Protein AF-A0A0F9A9P1-F1 (afdb_monomer)

InterPro domains:
  IPR036614 Holliday junction resolvase RusA-like superfamily [G3DSA:3.30.1330.70] (1-95)
  IPR036614 Holliday junction resolvase RusA-like superfamily [SSF103084] (3-93)

Organism: NCBI:txid412755

Radius of gyration: 14.01 Å; Cα contacts (8 Å, |Δi|>4): 80; chains: 1; bounding box: 39×25×35 Å

Structure (mmCIF, N/CA/C/O backbone):
data_AF-A0A0F9A9P1-F1
#
_entry.id   AF-A0A0F9A9P1-F1
#
loop_
_atom_site.group_PDB
_atom_site.id
_atom_site.type_symbol
_atom_site.label_atom_id
_atom_site.label_alt_id
_atom_site.label_comp_id
_atom_site.label_asym_id
_atom_site.label_entity_id
_atom_site.label_seq_id
_atom_site.pdbx_PDB_ins_code
_atom_site.Cartn_x
_atom_site.Cartn_y
_atom_site.Cartn_z
_atom_site.occupancy
_atom_site.B_iso_or_eq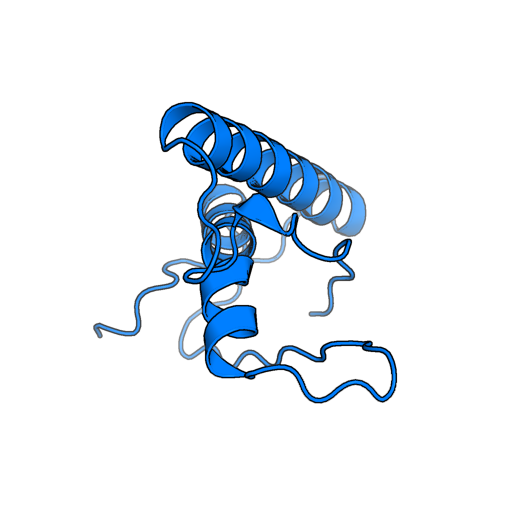uiv
_atom_site.auth_seq_id
_atom_site.auth_comp_id
_atom_site.auth_asym_id
_atom_site.auth_atom_id
_atom_site.pdbx_PDB_model_num
ATOM 1 N N . MET A 1 1 ? -4.323 -9.967 12.162 1.00 84.62 1 MET A N 1
ATOM 2 C CA . MET A 1 1 ? -4.809 -9.826 10.773 1.00 84.62 1 MET A CA 1
ATOM 3 C C . MET A 1 1 ? -3.636 -10.066 9.837 1.00 84.62 1 MET A C 1
ATOM 5 O O . MET A 1 1 ? -2.534 -9.659 10.189 1.00 84.62 1 MET A O 1
ATOM 9 N N . ARG A 1 2 ? -3.838 -10.755 8.710 1.00 88.94 2 ARG A N 1
ATOM 10 C CA . ARG A 1 2 ? -2.789 -11.027 7.717 1.00 88.94 2 ARG A CA 1
ATOM 11 C C . ARG A 1 2 ? -3.375 -10.822 6.325 1.00 88.94 2 ARG A C 1
ATOM 13 O O . ARG A 1 2 ? -4.467 -11.303 6.070 1.00 88.94 2 ARG A O 1
ATOM 20 N N . TYR A 1 3 ? -2.628 -10.141 5.465 1.00 91.06 3 TYR A N 1
ATOM 21 C CA . TYR A 1 3 ? -2.936 -9.979 4.047 1.00 91.06 3 TYR A CA 1
ATOM 22 C C . TYR A 1 3 ? -1.746 -10.446 3.220 1.00 91.06 3 TYR A C 1
ATOM 24 O O . TYR A 1 3 ? -0.597 -10.319 3.655 1.00 91.06 3 TYR A O 1
ATOM 32 N N . GLU A 1 4 ? -2.020 -10.936 2.017 1.00 93.06 4 GLU A N 1
ATOM 33 C CA . GLU A 1 4 ? -0.997 -11.252 1.029 1.00 93.06 4 GLU A CA 1
ATOM 34 C C . GLU A 1 4 ? -1.183 -10.345 -0.182 1.00 93.06 4 GLU A C 1
ATOM 36 O O . GLU A 1 4 ? -2.228 -10.343 -0.827 1.00 93.06 4 GLU A O 1
ATOM 41 N N . PHE A 1 5 ? -0.162 -9.541 -0.472 1.00 93.44 5 PHE A N 1
ATOM 42 C CA . PHE A 1 5 ? -0.181 -8.593 -1.578 1.00 93.44 5 PHE A CA 1
ATOM 43 C C . PHE A 1 5 ? 0.828 -8.999 -2.653 1.00 93.44 5 PHE A C 1
ATOM 45 O O . PHE A 1 5 ? 1.889 -9.549 -2.333 1.00 93.44 5 PHE A O 1
ATOM 52 N N . PRO A 1 6 ? 0.540 -8.711 -3.935 1.00 92.75 6 PRO A N 1
ATOM 53 C CA . PRO A 1 6 ? 1.508 -8.914 -4.998 1.00 92.75 6 PRO A CA 1
ATOM 54 C C . PRO A 1 6 ? 2.728 -8.018 -4.788 1.00 92.75 6 PRO A C 1
ATOM 56 O O . PRO A 1 6 ? 2.650 -6.948 -4.188 1.00 92.75 6 PRO A O 1
ATOM 59 N N . TRP A 1 7 ? 3.866 -8.432 -5.343 1.00 90.69 7 TRP A N 1
ATOM 60 C CA . TRP A 1 7 ? 5.080 -7.627 -5.281 1.00 90.69 7 TRP A CA 1
ATOM 61 C C . TRP A 1 7 ? 4.851 -6.234 -5.908 1.00 90.69 7 TRP A C 1
ATOM 63 O O . TRP A 1 7 ? 4.348 -6.157 -7.037 1.00 90.69 7 TRP A O 1
ATOM 73 N N . PRO A 1 8 ? 5.253 -5.132 -5.245 1.00 91.81 8 PRO A N 1
ATOM 74 C CA . PRO A 1 8 ? 4.996 -3.789 -5.748 1.00 91.81 8 PRO A CA 1
ATOM 75 C C . PRO A 1 8 ? 5.709 -3.525 -7.088 1.00 91.81 8 PRO A C 1
ATOM 77 O O . PRO A 1 8 ? 6.857 -3.949 -7.288 1.00 91.81 8 PRO A O 1
ATOM 80 N N . PRO A 1 9 ? 5.079 -2.788 -8.025 1.00 92.69 9 PR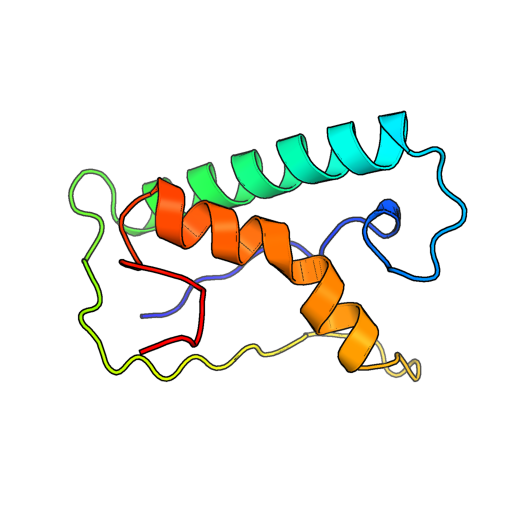O A N 1
ATOM 81 C CA . PRO A 1 9 ? 5.695 -2.446 -9.301 1.00 92.69 9 PRO A CA 1
ATOM 82 C C . PRO A 1 9 ? 7.049 -1.756 -9.122 1.00 92.69 9 PRO A C 1
ATOM 84 O O . PRO A 1 9 ? 7.177 -0.801 -8.360 1.00 92.69 9 PRO A O 1
ATOM 87 N N . ARG A 1 10 ? 8.058 -2.160 -9.906 1.00 90.19 10 ARG A N 1
ATOM 88 C CA . ARG A 1 10 ? 9.416 -1.575 -9.852 1.00 90.19 10 ARG A CA 1
ATOM 89 C C . ARG A 1 10 ? 9.440 -0.058 -10.042 1.00 90.19 10 ARG A C 1
ATOM 91 O O . ARG A 1 10 ? 10.331 0.603 -9.524 1.00 90.19 10 ARG A O 1
ATOM 98 N N . ALA A 1 11 ? 8.461 0.485 -10.765 1.00 92.44 11 ALA A N 1
ATOM 99 C CA . ALA A 1 11 ? 8.321 1.920 -10.987 1.00 92.44 11 ALA A CA 1
ATOM 100 C C . ALA A 1 11 ? 8.113 2.719 -9.687 1.00 92.44 11 ALA A C 1
ATOM 102 O O . ALA A 1 11 ?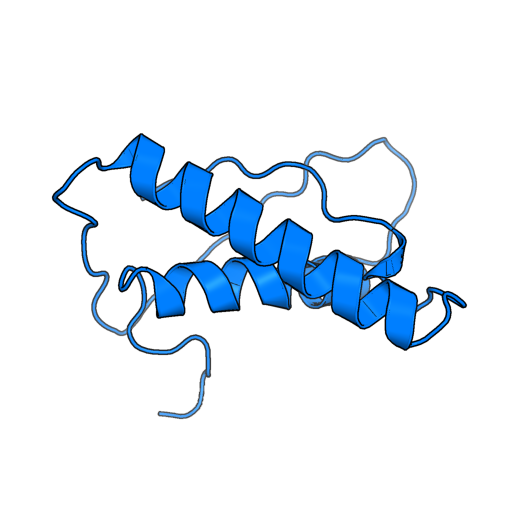 8.413 3.907 -9.683 1.00 92.44 11 ALA A O 1
ATOM 103 N N . LEU A 1 12 ? 7.627 2.076 -8.618 1.00 92.06 12 LEU A N 1
ATOM 104 C CA . LEU A 1 12 ? 7.423 2.684 -7.299 1.00 92.06 12 LEU A CA 1
ATOM 105 C C . LEU A 1 12 ? 8.696 2.742 -6.454 1.00 92.06 12 LEU A C 1
ATOM 107 O O . LEU A 1 12 ? 8.691 3.353 -5.391 1.00 92.06 12 LEU A O 1
ATOM 111 N N . SER A 1 13 ? 9.774 2.085 -6.891 1.00 90.19 13 SER A N 1
ATOM 112 C CA . SER A 1 13 ? 11.060 2.172 -6.204 1.00 90.19 13 SER A CA 1
ATOM 113 C C . SER A 1 13 ? 11.518 3.634 -6.172 1.00 90.19 13 SER A C 1
ATOM 115 O O . SER A 1 13 ? 11.523 4.256 -7.234 1.00 90.19 13 SER A O 1
ATOM 117 N N . PRO A 1 14 ? 11.995 4.170 -5.034 1.00 86.75 14 PRO A N 1
ATOM 118 C CA . PRO A 1 14 ? 12.589 5.512 -4.978 1.00 86.75 14 PRO A CA 1
ATOM 119 C C . PRO A 1 14 ? 13.733 5.689 -5.985 1.00 86.75 14 PRO A C 1
ATOM 121 O O . PRO A 1 14 ? 13.870 6.727 -6.620 1.00 86.75 14 PRO A O 1
ATOM 124 N N . ASN A 1 15 ? 14.497 4.617 -6.209 1.00 88.44 15 ASN A N 1
ATOM 125 C CA . ASN A 1 15 ? 15.575 4.561 -7.201 1.00 88.44 15 ASN A CA 1
ATOM 126 C C . ASN A 1 15 ? 15.110 4.381 -8.662 1.00 88.44 15 ASN A C 1
ATOM 128 O O . ASN A 1 15 ? 15.931 4.218 -9.567 1.00 88.44 15 ASN A O 1
ATOM 132 N N . SER A 1 16 ? 13.803 4.358 -8.919 1.00 87.81 16 SER A N 1
ATOM 133 C CA . SER A 1 16 ? 13.258 4.272 -10.271 1.00 87.81 16 SER A CA 1
ATOM 134 C C . SER A 1 16 ? 13.485 5.582 -11.024 1.00 87.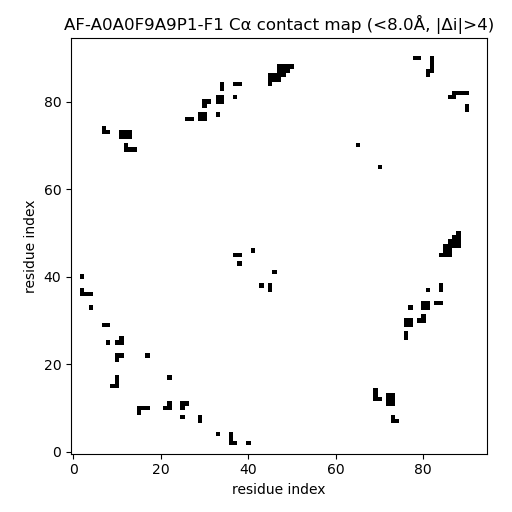81 16 SER A C 1
ATOM 136 O O . SER A 1 16 ? 13.187 6.660 -10.525 1.00 87.81 16 SER A O 1
ATOM 138 N N . ARG A 1 17 ? 13.935 5.489 -12.280 1.00 91.44 17 ARG A N 1
ATOM 139 C CA . ARG A 1 17 ? 13.998 6.632 -13.213 1.00 91.44 17 ARG A CA 1
ATOM 140 C C . ARG A 1 17 ? 12.736 6.766 -14.074 1.00 91.44 17 ARG A C 1
ATOM 142 O O . ARG A 1 17 ? 12.770 7.394 -15.129 1.00 91.44 17 ARG A O 1
ATOM 149 N N . ALA A 1 18 ? 11.639 6.120 -13.674 1.00 94.19 18 ALA A N 1
ATOM 150 C CA . ALA A 1 18 ? 10.374 6.189 -14.395 1.00 94.19 18 ALA A CA 1
ATOM 151 C C . ALA A 1 18 ? 9.816 7.620 -14.408 1.00 94.19 18 ALA A C 1
ATOM 153 O O . ALA A 1 18 ? 9.969 8.380 -13.454 1.00 94.19 18 ALA A O 1
ATOM 154 N N . HIS A 1 19 ? 9.115 7.979 -15.484 1.00 95.25 19 HIS A N 1
ATOM 155 C CA . HIS A 1 19 ? 8.478 9.287 -15.597 1.00 95.25 19 HIS A CA 1
ATOM 156 C C . HIS A 1 19 ? 7.393 9.457 -14.520 1.00 95.25 19 HIS A C 1
ATOM 158 O O . HIS A 1 19 ? 6.608 8.540 -14.281 1.00 95.25 19 HIS A O 1
ATOM 164 N N . TRP A 1 20 ? 7.278 10.639 -13.910 1.00 94.50 20 TRP A N 1
ATOM 165 C CA . TRP A 1 20 ? 6.351 10.906 -12.797 1.00 94.50 20 TRP A CA 1
ATOM 166 C C . TRP A 1 20 ? 4.894 10.515 -13.100 1.00 94.50 20 TRP A C 1
ATOM 168 O O . TRP A 1 20 ? 4.221 9.940 -12.248 1.00 94.50 20 TRP A O 1
ATOM 178 N N . ARG A 1 21 ? 4.415 10.726 -14.339 1.00 95.75 21 ARG A N 1
ATOM 179 C CA . ARG A 1 21 ? 3.071 10.269 -14.767 1.00 95.75 21 ARG A CA 1
ATOM 180 C C . ARG A 1 21 ? 2.918 8.753 -14.684 1.00 95.75 21 ARG A C 1
ATOM 182 O O . ARG A 1 21 ? 1.861 8.256 -14.312 1.00 95.75 21 ARG A O 1
ATOM 189 N N . GLN A 1 22 ? 3.967 8.017 -15.043 1.00 95.88 22 GLN A N 1
ATOM 190 C CA . GLN A 1 22 ? 3.978 6.563 -14.951 1.00 95.88 22 GLN A CA 1
ATOM 191 C C . GLN A 1 22 ? 3.982 6.123 -13.489 1.00 95.88 22 GLN A C 1
ATOM 193 O O . GLN A 1 22 ? 3.221 5.225 -13.147 1.00 95.88 22 GLN A O 1
ATOM 198 N N . VAL A 1 23 ? 4.780 6.769 -12.633 1.00 94.69 23 VAL A N 1
ATOM 199 C CA . VAL A 1 23 ? 4.802 6.490 -11.188 1.00 94.69 23 VAL A CA 1
ATOM 200 C C . VAL A 1 23 ? 3.418 6.713 -10.583 1.00 94.69 23 VAL A C 1
ATOM 202 O O . VAL A 1 23 ? 2.897 5.810 -9.938 1.00 94.69 23 VAL A O 1
ATOM 205 N N . ALA A 1 24 ? 2.777 7.852 -10.865 1.00 94.50 24 ALA A N 1
ATOM 206 C CA . ALA A 1 24 ? 1.433 8.162 -10.379 1.00 94.50 24 ALA A CA 1
ATOM 207 C C . ALA A 1 24 ? 0.395 7.120 -10.827 1.00 94.50 24 ALA A C 1
ATOM 209 O O . ALA A 1 24 ? -0.374 6.622 -10.006 1.00 94.50 24 ALA A O 1
ATOM 210 N N . ARG A 1 25 ? 0.422 6.719 -12.106 1.00 96.62 25 ARG A N 1
ATOM 211 C CA . ARG A 1 25 ? -0.457 5.659 -12.624 1.00 96.62 25 ARG A CA 1
ATOM 212 C C . ARG A 1 25 ? -0.209 4.320 -11.929 1.00 96.62 25 ARG A C 1
ATOM 214 O O . ARG A 1 25 ? -1.153 3.653 -11.532 1.00 96.62 25 ARG A O 1
ATOM 221 N N . MET A 1 26 ? 1.053 3.924 -11.762 1.00 96.31 26 MET A N 1
ATOM 222 C CA . MET A 1 26 ? 1.397 2.668 -11.084 1.00 96.31 26 MET A CA 1
ATOM 223 C C . MET A 1 26 ? 1.018 2.701 -9.603 1.00 96.31 26 MET A C 1
ATOM 225 O O . MET A 1 26 ? 0.607 1.676 -9.068 1.00 96.31 26 MET A O 1
ATOM 229 N N . LYS A 1 27 ? 1.102 3.875 -8.963 1.00 95.44 27 LYS A N 1
ATOM 230 C CA . LYS A 1 27 ? 0.664 4.090 -7.584 1.00 95.44 27 LYS A CA 1
ATOM 231 C C . LYS A 1 27 ? -0.835 3.831 -7.452 1.00 95.44 27 LYS A C 1
ATOM 233 O O . LYS A 1 27 ? -1.237 3.050 -6.596 1.00 95.4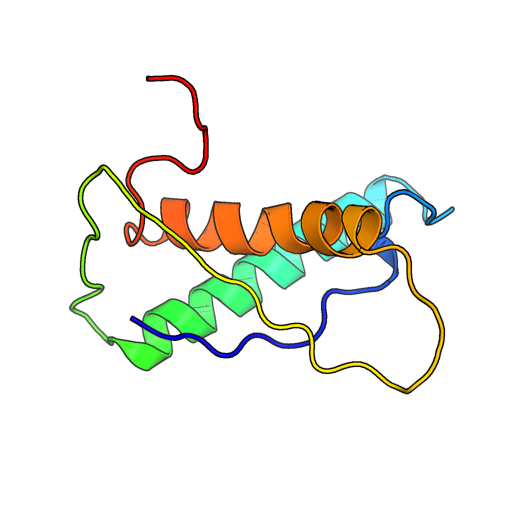4 27 LYS A O 1
ATOM 238 N N . ALA A 1 28 ? -1.634 4.459 -8.316 1.00 96.19 28 ALA A N 1
ATOM 239 C CA . ALA A 1 28 ? -3.086 4.308 -8.327 1.00 96.19 28 ALA A CA 1
ATOM 240 C C . ALA A 1 28 ? -3.499 2.850 -8.572 1.00 96.19 28 ALA A C 1
ATOM 242 O O . ALA A 1 28 ? -4.228 2.287 -7.763 1.00 96.19 28 ALA A O 1
ATOM 243 N N . ASN A 1 29 ? -2.943 2.216 -9.609 1.00 96.50 29 ASN A N 1
ATOM 244 C CA . ASN A 1 29 ? -3.263 0.829 -9.948 1.00 96.50 29 ASN A CA 1
ATOM 245 C C . ASN A 1 29 ? -2.883 -0.151 -8.827 1.00 96.50 29 ASN A C 1
ATOM 247 O O . ASN A 1 29 ? -3.620 -1.093 -8.551 1.00 96.50 29 ASN A O 1
ATOM 251 N N . TYR A 1 30 ? -1.723 0.041 -8.187 1.00 97.31 30 TYR A N 1
ATOM 252 C CA . TYR A 1 30 ? -1.295 -0.833 -7.094 1.00 97.31 30 TYR A CA 1
ATOM 253 C C . TYR A 1 30 ? -2.175 -0.654 -5.851 1.00 97.31 30 TYR A C 1
ATOM 255 O O . TYR A 1 30 ? -2.602 -1.648 -5.272 1.00 97.31 30 TYR A O 1
ATOM 263 N N . LYS A 1 31 ? -2.516 0.593 -5.494 1.00 96.88 31 LYS A N 1
ATOM 264 C CA . LYS A 1 31 ? -3.450 0.895 -4.399 1.00 96.88 31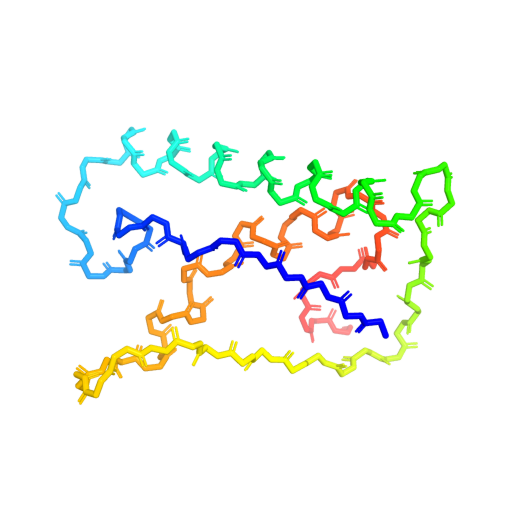 LYS A CA 1
ATOM 265 C C . LYS A 1 31 ? -4.815 0.245 -4.631 1.00 96.88 31 LYS A C 1
ATOM 267 O O . LYS A 1 31 ? -5.333 -0.422 -3.743 1.00 96.88 31 LYS A O 1
ATOM 272 N N . GLU A 1 32 ? -5.365 0.398 -5.834 1.00 96.56 32 GLU A N 1
ATOM 273 C CA . GLU A 1 32 ? -6.641 -0.208 -6.217 1.00 96.56 32 GLU A CA 1
ATOM 274 C C . GLU A 1 32 ? -6.600 -1.738 -6.078 1.00 96.56 32 GLU A C 1
ATOM 276 O O . GLU A 1 32 ? -7.481 -2.326 -5.456 1.00 96.56 32 GLU A O 1
ATOM 281 N N . HIS A 1 33 ? -5.545 -2.387 -6.581 1.00 96.50 33 HIS A N 1
ATOM 282 C CA . HIS A 1 33 ? -5.375 -3.836 -6.449 1.00 96.50 33 HIS A CA 1
ATOM 283 C C . HIS A 1 33 ? -5.307 -4.277 -4.976 1.00 96.50 33 HIS A C 1
ATOM 285 O O . HIS A 1 33 ? -5.966 -5.243 -4.592 1.00 96.50 33 HIS A O 1
ATOM 291 N N . CYS A 1 34 ? -4.573 -3.550 -4.128 1.00 95.69 34 CYS A N 1
ATOM 292 C CA . CYS A 1 34 ? -4.563 -3.802 -2.686 1.00 95.69 34 CYS A CA 1
ATOM 293 C C . CYS A 1 34 ? -5.963 -3.654 -2.069 1.00 95.69 34 CYS A C 1
ATOM 295 O O . CYS A 1 34 ? -6.357 -4.501 -1.272 1.00 95.69 34 CYS A O 1
ATOM 297 N N . GLY A 1 35 ? -6.734 -2.636 -2.465 1.00 94.12 35 GLY A N 1
ATOM 298 C CA . GLY A 1 35 ? -8.114 -2.442 -2.011 1.00 94.12 35 GLY A CA 1
ATOM 299 C C . GLY A 1 35 ? -9.026 -3.623 -2.353 1.00 94.12 35 GLY A C 1
ATOM 300 O O . GLY A 1 35 ? -9.780 -4.091 -1.498 1.00 94.12 35 GLY A O 1
ATOM 301 N N . TRP A 1 36 ? -8.902 -4.172 -3.566 1.00 94.38 36 TRP A N 1
ATOM 302 C CA . TRP A 1 36 ? -9.634 -5.377 -3.971 1.00 94.38 36 TRP A CA 1
ATOM 303 C C . TRP A 1 36 ? -9.272 -6.602 -3.125 1.00 94.38 36 TRP A C 1
ATOM 305 O O . TRP A 1 36 ? -10.168 -7.349 -2.738 1.00 94.38 36 TRP A O 1
ATOM 315 N N . ILE A 1 37 ? -7.991 -6.784 -2.791 1.00 94.56 37 ILE A N 1
ATOM 316 C CA . ILE A 1 37 ? -7.531 -7.877 -1.917 1.00 94.56 37 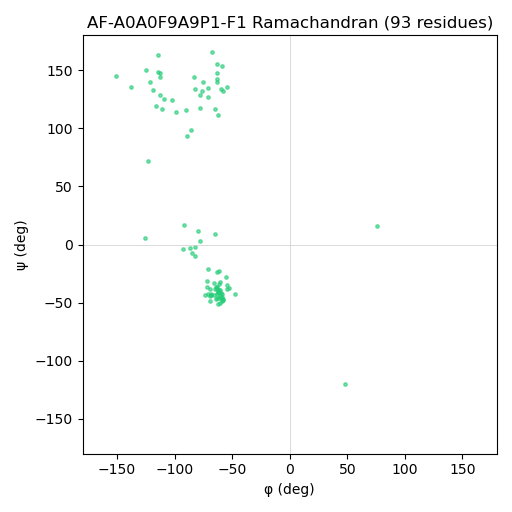ILE A CA 1
ATOM 317 C C . ILE A 1 37 ? -8.106 -7.721 -0.505 1.00 94.56 37 ILE A C 1
ATOM 319 O O . ILE A 1 37 ? -8.658 -8.672 0.040 1.00 94.56 37 ILE A O 1
ATOM 323 N N . ILE A 1 38 ? -8.038 -6.514 0.065 1.00 92.62 38 ILE A N 1
ATOM 324 C CA . ILE A 1 38 ? -8.554 -6.228 1.413 1.00 92.62 38 ILE A CA 1
ATOM 325 C C . ILE A 1 38 ? -10.056 -6.519 1.493 1.00 92.62 38 ILE A C 1
ATOM 327 O O . ILE A 1 38 ? -10.515 -7.181 2.424 1.00 92.62 38 ILE A O 1
ATOM 331 N N . ARG A 1 39 ? -10.817 -6.057 0.495 1.00 90.50 39 ARG A N 1
ATOM 332 C CA . ARG A 1 39 ? -12.256 -6.319 0.399 1.00 90.50 39 ARG A CA 1
ATOM 333 C C . ARG A 1 39 ? -12.561 -7.804 0.203 1.00 90.50 39 ARG A C 1
ATOM 335 O O . ARG A 1 39 ? -13.534 -8.296 0.761 1.00 90.50 39 ARG A O 1
ATOM 342 N N . GLY A 1 40 ? -11.755 -8.511 -0.588 1.00 90.50 40 GLY A N 1
ATOM 343 C CA . GLY A 1 40 ? -11.927 -9.941 -0.842 1.00 90.50 40 GLY A CA 1
ATOM 344 C C . GLY A 1 40 ? -11.746 -10.803 0.408 1.00 90.50 40 GLY A C 1
ATOM 345 O O . GLY A 1 40 ? -12.487 -11.763 0.585 1.00 90.50 40 GLY A O 1
ATOM 346 N N . GLU A 1 41 ? -10.817 -10.432 1.289 1.00 87.50 41 GLU A N 1
ATOM 347 C CA . GLU A 1 41 ? -10.494 -11.207 2.496 1.00 87.50 41 GLU A CA 1
ATOM 348 C C . GLU A 1 41 ? -11.595 -11.137 3.571 1.00 87.50 41 GLU A C 1
ATOM 350 O O . GLU A 1 41 ? -11.797 -12.085 4.327 1.00 87.50 41 GLU A O 1
ATOM 355 N N . TYR A 1 42 ? -12.322 -10.017 3.644 1.00 77.62 42 TYR A N 1
ATOM 356 C CA . TYR A 1 42 ? -13.268 -9.740 4.734 1.00 77.62 42 TYR A CA 1
ATOM 357 C C . TYR A 1 42 ? -14.700 -9.409 4.281 1.00 77.62 42 TYR A C 1
ATOM 359 O O . TYR A 1 42 ? -15.556 -9.100 5.116 1.00 77.62 42 TYR A O 1
ATOM 367 N N . HIS A 1 43 ? -14.975 -9.510 2.976 1.00 76.25 43 HIS A N 1
ATOM 368 C CA . HIS A 1 43 ? -16.264 -9.205 2.351 1.00 76.25 43 HIS A CA 1
ATOM 369 C C . HIS A 1 43 ? -16.836 -7.851 2.821 1.00 76.25 43 HIS A C 1
ATOM 371 O O . HIS A 1 43 ? -16.207 -6.809 2.628 1.00 76.25 43 HIS A O 1
ATOM 377 N N . ASP A 1 44 ? -18.021 -7.860 3.439 1.00 72.25 44 ASP A N 1
ATOM 378 C CA . ASP A 1 44 ? -18.740 -6.659 3.881 1.00 72.25 44 ASP A CA 1
ATOM 379 C C . ASP A 1 44 ? -18.296 -6.153 5.264 1.00 72.25 44 ASP A C 1
ATOM 381 O O . ASP A 1 44 ? -18.697 -5.072 5.693 1.00 72.25 44 ASP A O 1
ATOM 385 N N . THR A 1 45 ? -17.455 -6.907 5.974 1.00 74.75 45 THR A N 1
ATOM 386 C CA . THR A 1 45 ? -17.035 -6.604 7.350 1.00 74.75 45 THR A CA 1
ATOM 387 C C . THR A 1 45 ? -15.524 -6.508 7.449 1.00 74.75 45 THR A C 1
ATOM 389 O O . THR A 1 45 ? -14.870 -7.373 8.027 1.00 74.75 45 THR A O 1
ATOM 392 N N . VAL A 1 46 ? -14.967 -5.428 6.902 1.00 77.00 46 VAL A N 1
ATOM 393 C CA . VAL A 1 46 ? -13.551 -5.089 7.073 1.00 77.00 46 VAL A CA 1
ATOM 394 C C . VAL A 1 46 ? -13.284 -4.785 8.559 1.00 77.00 46 VAL A C 1
ATOM 396 O O . VAL A 1 46 ? -13.859 -3.833 9.095 1.00 77.00 46 VAL A O 1
ATOM 399 N N . PRO A 1 47 ? -12.449 -5.574 9.264 1.00 79.88 47 PRO A N 1
ATOM 400 C CA . PRO A 1 47 ? -12.192 -5.355 10.680 1.00 79.88 47 PRO A CA 1
ATOM 401 C C . PRO A 1 47 ? -11.358 -4.092 10.878 1.00 79.88 47 PRO A C 1
ATOM 403 O O . PRO A 1 47 ? -10.267 -3.970 10.320 1.00 79.88 47 PRO A O 1
ATOM 406 N N . GLN A 1 48 ? -11.845 -3.186 11.721 1.00 85.94 48 GLN A N 1
ATOM 407 C CA . GLN A 1 48 ? -11.084 -2.010 12.128 1.00 85.94 48 GLN A CA 1
ATOM 408 C C . GLN A 1 48 ? -10.042 -2.394 13.180 1.00 85.94 48 GLN A C 1
ATOM 410 O O . GLN A 1 48 ? -10.373 -2.998 14.205 1.00 85.94 48 GLN A O 1
ATOM 415 N N . VAL A 1 49 ? -8.789 -2.009 12.955 1.00 85.88 49 VAL A N 1
ATOM 416 C CA . VAL A 1 49 ? -7.705 -2.155 13.927 1.00 85.88 49 VAL A CA 1
ATOM 417 C C . VAL A 1 49 ? -7.516 -0.817 14.634 1.00 85.88 49 VAL A C 1
ATOM 419 O O . VAL A 1 49 ? -7.129 0.171 14.016 1.00 85.88 49 VAL A O 1
ATOM 422 N N . ARG A 1 50 ? -7.806 -0.780 15.939 1.00 82.81 50 ARG A N 1
ATOM 423 C CA . ARG A 1 50 ? -7.679 0.440 16.749 1.00 82.81 50 ARG A CA 1
ATOM 424 C C . ARG A 1 50 ? -6.234 0.648 17.224 1.00 82.81 50 ARG A C 1
ATOM 426 O O . ARG A 1 50 ? -5.580 -0.343 17.557 1.00 82.81 50 ARG A O 1
ATOM 433 N N . PRO A 1 51 ? -5.750 1.899 17.309 1.00 82.50 51 PRO A N 1
ATOM 434 C CA . PRO A 1 51 ? -4.437 2.205 17.872 1.00 82.50 51 PRO A CA 1
ATOM 435 C C . PRO A 1 51 ? -4.264 1.739 19.335 1.00 82.50 51 PRO A C 1
ATOM 437 O O . PRO A 1 51 ? -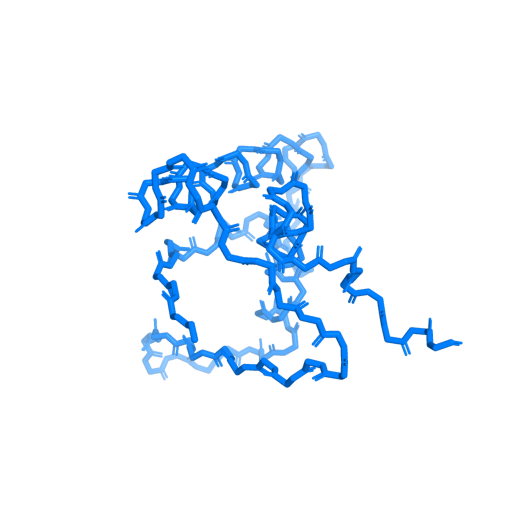5.246 1.690 20.081 1.00 82.50 51 PRO A O 1
ATOM 440 N N . PRO A 1 52 ? -3.020 1.457 19.778 1.00 85.50 52 PRO A N 1
ATOM 441 C CA . PRO A 1 52 ? -1.789 1.434 18.984 1.00 85.50 52 PRO A 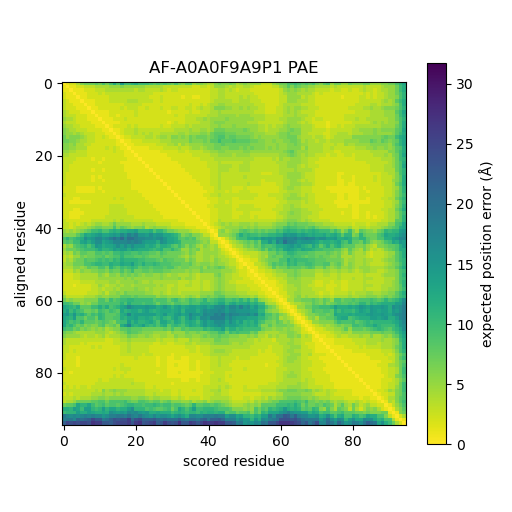CA 1
ATOM 442 C C . PRO A 1 52 ? -1.694 0.179 18.103 1.00 85.50 52 PRO A C 1
ATOM 444 O O . PRO A 1 52 ? -2.005 -0.928 18.541 1.00 85.50 52 PRO A O 1
ATOM 447 N N . VAL A 1 53 ? -1.220 0.345 16.864 1.00 85.31 53 VAL A N 1
ATOM 448 C CA . VAL A 1 53 ? -1.074 -0.754 15.898 1.00 85.31 53 VAL A CA 1
ATOM 449 C C . VAL A 1 53 ? 0.401 -1.068 15.676 1.00 85.31 53 VAL A C 1
ATOM 451 O O . VAL A 1 53 ? 1.181 -0.198 15.302 1.00 85.31 53 VAL A O 1
ATOM 454 N N . ALA A 1 54 ? 0.777 -2.331 15.866 1.00 88.06 54 ALA A N 1
ATOM 455 C CA . ALA A 1 54 ? 2.061 -2.857 15.419 1.00 88.06 54 ALA A CA 1
ATOM 456 C C . ALA A 1 54 ? 1.843 -3.677 14.147 1.00 88.06 54 ALA A C 1
ATOM 458 O O . ALA A 1 54 ? 1.051 -4.623 14.143 1.00 88.06 54 ALA A O 1
ATOM 459 N N . ALA A 1 55 ? 2.551 -3.329 13.076 1.00 87.88 55 ALA A N 1
ATOM 460 C CA . ALA A 1 55 ? 2.462 -4.040 11.812 1.00 87.88 55 ALA A CA 1
ATOM 461 C C . ALA A 1 55 ? 3.826 -4.594 11.394 1.00 87.88 55 ALA A C 1
ATOM 463 O O . ALA A 1 55 ? 4.858 -3.942 11.541 1.00 87.88 55 ALA A O 1
ATOM 464 N N . GLN A 1 56 ? 3.817 -5.814 10.864 1.00 90.81 56 GLN A N 1
ATOM 465 C CA . GLN A 1 56 ? 4.999 -6.490 10.348 1.00 90.81 56 GLN A CA 1
ATOM 466 C C . GLN A 1 56 ? 4.797 -6.781 8.866 1.00 90.81 56 GLN A C 1
ATOM 468 O O . GLN A 1 56 ? 3.761 -7.306 8.463 1.00 90.81 56 GLN A O 1
ATOM 473 N N . VAL A 1 57 ? 5.812 -6.468 8.065 1.00 89.44 57 VAL A N 1
ATOM 474 C CA . VAL A 1 57 ? 5.846 -6.786 6.639 1.00 89.44 57 VAL A CA 1
ATOM 475 C C . VAL A 1 57 ? 6.941 -7.812 6.395 1.00 89.44 57 VAL A C 1
ATOM 477 O O . VAL A 1 57 ? 8.092 -7.613 6.784 1.00 89.44 57 VAL A O 1
ATOM 480 N N . THR A 1 58 ? 6.594 -8.900 5.713 1.00 89.19 58 THR A N 1
ATOM 481 C CA . THR A 1 58 ? 7.556 -9.909 5.266 1.00 89.19 58 THR A CA 1
ATOM 482 C C . THR A 1 58 ? 7.679 -9.858 3.751 1.00 89.19 58 THR A C 1
ATOM 484 O O . THR A 1 58 ? 6.724 -10.127 3.029 1.00 89.19 58 THR A O 1
ATOM 487 N N . PHE A 1 59 ? 8.874 -9.531 3.260 1.00 85.38 59 PHE A N 1
ATOM 488 C CA . PHE A 1 59 ? 9.172 -9.538 1.831 1.00 85.38 59 PHE A CA 1
ATOM 489 C C . PHE A 1 59 ? 9.695 -10.907 1.400 1.00 85.38 59 PHE A C 1
ATOM 491 O O . PHE A 1 59 ? 10.790 -11.308 1.791 1.00 85.38 59 PHE A O 1
ATOM 498 N N . VAL A 1 60 ? 8.955 -11.595 0.534 1.00 84.88 60 VAL A N 1
ATOM 499 C CA . VAL A 1 60 ? 9.425 -12.831 -0.105 1.00 84.88 60 VAL A CA 1
ATOM 500 C C . VAL A 1 60 ? 10.223 -12.455 -1.358 1.00 84.88 60 VAL A C 1
ATOM 502 O O . VAL A 1 60 ? 9.651 -12.134 -2.398 1.00 84.88 60 VAL A O 1
ATOM 505 N N . CYS A 1 61 ? 11.554 -12.428 -1.236 1.00 81.88 61 CYS A N 1
ATOM 506 C CA . CYS A 1 61 ? 12.482 -12.017 -2.298 1.00 81.88 61 CYS A CA 1
ATOM 507 C C . CYS A 1 61 ? 13.363 -13.171 -2.788 1.00 81.88 61 CYS A C 1
ATOM 509 O O . CYS A 1 61 ? 13.565 -14.163 -2.091 1.00 81.88 61 CYS A O 1
ATOM 511 N N . ASP A 1 62 ? 13.964 -12.988 -3.966 1.00 81.19 62 ASP A N 1
ATOM 512 C CA . ASP A 1 62 ? 15.129 -13.767 -4.382 1.00 81.19 62 ASP A CA 1
ATOM 513 C C . ASP A 1 62 ? 16.363 -13.426 -3.523 1.00 81.19 62 ASP A C 1
ATOM 515 O O . ASP A 1 62 ? 16.397 -12.401 -2.845 1.00 81.19 62 ASP A O 1
ATOM 519 N N . ALA A 1 63 ? 17.420 -14.247 -3.587 1.00 76.00 63 ALA A N 1
ATOM 520 C CA . ALA A 1 63 ? 18.673 -14.048 -2.836 1.00 76.00 63 ALA A CA 1
ATOM 521 C C . ALA A 1 63 ? 19.474 -12.787 -3.241 1.00 76.00 63 ALA A C 1
ATOM 523 O O . ALA A 1 63 ? 20.625 -12.606 -2.843 1.00 76.00 63 ALA A O 1
ATOM 524 N N . ARG A 1 64 ? 18.901 -11.912 -4.074 1.00 74.12 64 ARG A N 1
ATOM 525 C CA . ARG A 1 64 ? 19.543 -10.670 -4.492 1.00 74.12 64 ARG A CA 1
ATOM 526 C C . ARG A 1 64 ? 19.470 -9.669 -3.351 1.00 74.12 64 ARG A C 1
ATOM 528 O O . ARG A 1 64 ? 18.402 -9.418 -2.800 1.00 74.12 64 ARG A O 1
ATOM 535 N N . ARG A 1 65 ? 20.604 -9.035 -3.052 1.00 67.38 65 ARG A N 1
ATOM 536 C CA . ARG A 1 65 ? 20.653 -7.934 -2.091 1.00 67.38 65 ARG A CA 1
ATOM 537 C C . ARG A 1 65 ? 19.791 -6.786 -2.611 1.00 67.38 65 ARG A C 1
ATOM 539 O O . ARG A 1 65 ? 20.126 -6.159 -3.616 1.00 67.38 65 ARG A O 1
ATOM 546 N N . ARG A 1 66 ? 18.682 -6.530 -1.927 1.00 70.75 66 ARG A N 1
ATOM 547 C CA . ARG A 1 66 ? 17.827 -5.367 -2.143 1.00 70.75 66 ARG A CA 1
ATOM 548 C C . ARG A 1 66 ? 17.877 -4.496 -0.901 1.00 70.75 66 ARG A C 1
ATOM 550 O O . ARG A 1 66 ? 18.083 -4.989 0.202 1.00 70.75 66 ARG A O 1
ATOM 557 N N . ASP A 1 67 ? 17.735 -3.204 -1.117 1.00 75.00 67 ASP A N 1
ATOM 558 C CA . ASP A 1 67 ? 17.699 -2.211 -0.056 1.00 75.00 67 ASP A CA 1
ATOM 559 C C . ASP A 1 67 ? 16.309 -2.234 0.601 1.00 75.00 67 ASP A C 1
ATOM 561 O O . ASP A 1 67 ? 15.296 -2.016 -0.073 1.00 75.00 67 ASP A O 1
ATOM 565 N N . SER A 1 68 ? 16.266 -2.573 1.892 1.00 68.50 68 SER A N 1
ATOM 566 C CA . SER A 1 68 ? 15.033 -2.713 2.674 1.00 68.50 68 SER A CA 1
ATOM 567 C C . SER A 1 68 ? 14.230 -1.419 2.741 1.00 68.50 68 SER A C 1
ATOM 569 O O . SER A 1 68 ? 12.999 -1.469 2.732 1.00 68.50 68 SER A O 1
ATOM 571 N N . ASP A 1 69 ? 14.902 -0.270 2.737 1.00 74.19 69 ASP A N 1
ATOM 572 C CA . ASP A 1 69 ? 14.246 1.029 2.878 1.00 74.19 69 ASP A CA 1
ATOM 573 C C . ASP A 1 69 ? 13.473 1.369 1.601 1.00 74.19 69 ASP A C 1
ATOM 575 O O . ASP A 1 69 ? 12.334 1.844 1.642 1.00 74.19 69 ASP A O 1
ATOM 579 N N . ASN A 1 70 ? 14.030 0.993 0.444 1.00 82.38 70 ASN A N 1
ATOM 580 C CA . ASN A 1 70 ? 13.321 1.100 -0.828 1.00 82.38 70 ASN A CA 1
ATOM 581 C C . ASN A 1 70 ? 12.072 0.218 -0.863 1.00 82.38 70 ASN A C 1
ATOM 583 O O . ASN A 1 70 ? 11.059 0.629 -1.423 1.00 82.38 70 ASN A O 1
ATOM 587 N N . HIS A 1 71 ? 12.113 -0.975 -0.265 1.00 84.06 71 HIS A N 1
ATOM 588 C CA . HIS A 1 71 ? 10.940 -1.842 -0.216 1.00 84.06 71 HIS A CA 1
ATOM 589 C C . HIS A 1 71 ? 9.815 -1.248 0.630 1.00 84.06 71 HIS A C 1
ATOM 591 O O . HIS A 1 71 ? 8.663 -1.269 0.201 1.00 84.06 71 HIS A O 1
ATOM 597 N N . MET A 1 72 ? 10.136 -0.679 1.792 1.00 86.19 72 MET A N 1
ATOM 598 C CA . MET A 1 72 ? 9.131 -0.021 2.628 1.00 86.19 72 MET A CA 1
ATOM 599 C C . MET A 1 72 ? 8.517 1.191 1.922 1.00 86.19 72 MET A C 1
ATOM 601 O O . MET A 1 72 ? 7.294 1.328 1.902 1.00 86.19 72 MET A O 1
ATOM 605 N N . ALA A 1 73 ? 9.331 2.011 1.250 1.00 87.56 73 ALA A N 1
ATOM 606 C CA . ALA A 1 73 ? 8.836 3.143 0.467 1.00 87.56 73 ALA A CA 1
ATOM 607 C C . ALA A 1 73 ? 7.882 2.709 -0.665 1.00 87.56 73 ALA A C 1
ATOM 609 O O . ALA A 1 73 ? 6.850 3.343 -0.896 1.00 87.56 73 ALA A O 1
ATOM 610 N N . MET A 1 74 ? 8.180 1.590 -1.335 1.00 91.06 74 MET A N 1
ATOM 611 C CA . MET A 1 74 ? 7.325 1.024 -2.386 1.00 91.06 74 MET A CA 1
ATOM 612 C C . MET A 1 74 ? 5.949 0.574 -1.879 1.00 91.06 74 MET A C 1
ATOM 614 O O . MET A 1 74 ? 5.011 0.501 -2.674 1.00 91.06 74 MET A O 1
ATOM 618 N N . LEU A 1 75 ? 5.819 0.269 -0.585 1.00 92.88 75 LEU A N 1
ATOM 619 C CA . LEU A 1 75 ? 4.571 -0.184 0.024 1.00 92.88 75 LEU A CA 1
ATOM 620 C C . LEU A 1 75 ? 3.659 0.944 0.494 1.00 92.88 75 LEU A C 1
ATOM 622 O O . LEU A 1 75 ? 2.541 0.652 0.908 1.00 92.88 75 LEU A O 1
ATOM 626 N N . LYS A 1 76 ? 4.050 2.220 0.385 1.00 91.00 76 LYS A N 1
ATOM 627 C CA . LYS A 1 76 ? 3.143 3.322 0.744 1.00 91.00 76 LYS A CA 1
ATOM 628 C C . LYS A 1 76 ? 1.728 3.188 0.148 1.00 91.00 76 LYS A C 1
ATOM 630 O O . LYS A 1 76 ? 0.773 3.371 0.889 1.00 91.00 76 LYS A O 1
ATOM 635 N N . PRO A 1 77 ? 1.527 2.798 -1.124 1.00 94.69 77 PRO A N 1
ATOM 636 C CA . PRO A 1 77 ? 0.172 2.711 -1.664 1.00 94.69 77 PRO A CA 1
ATOM 637 C C . PRO A 1 77 ? -0.635 1.539 -1.084 1.00 94.69 77 PRO A C 1
ATOM 639 O O . PRO A 1 77 ? -1.856 1.577 -1.126 1.00 94.69 77 PRO A O 1
ATOM 642 N N . MET A 1 78 ? 0.025 0.513 -0.539 1.00 95.00 78 MET A N 1
ATOM 643 C CA . MET A 1 78 ? -0.637 -0.564 0.204 1.00 95.00 78 MET A CA 1
ATOM 644 C C . MET A 1 78 ? -1.145 -0.051 1.559 1.00 95.00 78 MET A C 1
ATOM 646 O O . MET A 1 78 ? -2.276 -0.348 1.927 1.00 95.00 78 MET A O 1
ATOM 650 N N . TRP A 1 79 ? -0.348 0.752 2.276 1.00 93.75 79 TRP A N 1
ATOM 651 C CA . TRP A 1 79 ? -0.790 1.418 3.509 1.00 93.75 79 TRP A CA 1
ATOM 652 C C . TRP A 1 79 ? -1.937 2.396 3.246 1.00 93.75 79 TRP A C 1
ATOM 654 O O . TRP A 1 79 ? -2.963 2.308 3.916 1.00 93.75 79 TRP A O 1
ATOM 664 N N . ASP A 1 80 ? -1.817 3.224 2.199 1.00 93.50 80 ASP A N 1
ATOM 665 C CA . ASP A 1 80 ? -2.884 4.131 1.756 1.00 93.50 80 ASP A CA 1
ATOM 666 C C . ASP A 1 80 ? -4.198 3.344 1.495 1.00 93.50 80 ASP A C 1
ATOM 668 O O . ASP A 1 80 ? -5.279 3.817 1.836 1.00 93.50 80 ASP A O 1
ATOM 672 N N . ALA A 1 81 ? -4.122 2.123 0.937 1.00 93.88 81 ALA A N 1
ATOM 673 C CA . ALA A 1 81 ? -5.292 1.264 0.718 1.00 93.88 81 ALA A CA 1
ATOM 674 C C . ALA A 1 81 ? -5.904 0.724 2.023 1.00 93.88 81 ALA A C 1
ATOM 676 O O . ALA A 1 81 ? -7.123 0.643 2.132 1.00 93.88 81 ALA A O 1
ATOM 677 N N . LEU A 1 82 ? -5.090 0.356 3.019 1.00 92.56 82 LEU A N 1
ATOM 678 C CA . LEU A 1 82 ? -5.587 -0.104 4.324 1.00 92.56 82 LEU A CA 1
ATOM 679 C C . LEU A 1 82 ? -6.358 1.001 5.057 1.00 92.56 82 LEU A C 1
ATOM 681 O O . LEU A 1 82 ? -7.382 0.711 5.674 1.00 92.56 82 LEU A O 1
ATOM 685 N N . VAL A 1 83 ? -5.898 2.250 4.953 1.00 92.06 83 VAL A N 1
ATOM 686 C CA . VAL A 1 83 ? -6.605 3.420 5.497 1.00 92.06 83 VAL A CA 1
ATOM 687 C C . VAL A 1 83 ? -7.891 3.690 4.712 1.00 92.06 83 VAL A C 1
ATOM 689 O O . VAL A 1 83 ? -8.963 3.797 5.298 1.00 92.06 83 VAL A O 1
ATOM 692 N N . GLU A 1 84 ? -7.823 3.725 3.376 1.00 92.06 84 GLU A N 1
ATOM 693 C CA . GLU A 1 84 ? -8.988 3.992 2.515 1.00 92.06 84 GLU A CA 1
ATOM 694 C C . GLU A 1 84 ? -10.103 2.945 2.672 1.00 92.06 84 GLU A C 1
ATOM 696 O O . GLU A 1 84 ? -11.284 3.282 2.616 1.00 92.06 84 GLU A O 1
ATOM 701 N N . MET A 1 85 ? -9.739 1.686 2.923 1.00 90.38 85 MET A N 1
ATOM 702 C CA . MET A 1 85 ? -10.686 0.599 3.190 1.00 90.38 85 MET A CA 1
ATOM 703 C C . MET A 1 85 ? -11.170 0.549 4.648 1.00 90.38 85 MET A C 1
ATOM 705 O O . MET A 1 85 ? -11.993 -0.301 4.984 1.00 90.38 85 MET A O 1
ATOM 709 N N . GLY A 1 86 ? -10.670 1.433 5.516 1.00 89.25 86 GLY A N 1
ATOM 710 C CA . GLY A 1 86 ? -11.066 1.524 6.920 1.00 89.25 86 GLY A CA 1
ATOM 711 C C . GLY A 1 86 ? -10.484 0.436 7.824 1.00 89.25 86 GLY A C 1
ATOM 712 O O . GLY A 1 86 ? -10.982 0.249 8.929 1.00 89.25 86 GLY A O 1
ATOM 713 N N . VAL A 1 87 ? -9.447 -0.290 7.388 1.00 89.94 87 VAL A N 1
ATOM 714 C CA . VAL A 1 87 ? -8.723 -1.245 8.250 1.00 89.94 87 VAL A CA 1
ATOM 715 C C . VAL A 1 87 ? -7.924 -0.496 9.312 1.00 89.94 87 VAL A C 1
ATOM 717 O O . VAL A 1 87 ? -7.911 -0.895 10.476 1.00 89.94 87 VAL A O 1
ATOM 720 N N . LEU A 1 88 ? -7.240 0.570 8.895 1.00 88.31 88 LEU A N 1
ATOM 721 C CA . LEU A 1 88 ? -6.444 1.444 9.750 1.00 88.31 88 LEU A CA 1
ATOM 722 C C . LEU A 1 88 ? -7.099 2.821 9.825 1.00 88.31 88 LEU A C 1
ATOM 724 O O . LEU A 1 88 ? -7.657 3.295 8.841 1.00 88.31 88 LEU A O 1
ATOM 728 N N . GLU A 1 89 ? -7.009 3.455 10.991 1.00 82.31 89 GLU A N 1
ATOM 729 C CA . GLU A 1 89 ? -7.480 4.829 11.187 1.00 82.31 89 GLU A CA 1
ATOM 730 C C . GLU A 1 89 ? -6.538 5.848 10.527 1.00 82.31 89 GLU A C 1
ATOM 732 O O . GLU A 1 89 ? -6.994 6.750 9.830 1.00 82.31 89 GLU A O 1
ATOM 737 N N . ASP A 1 90 ? -5.228 5.657 10.691 1.00 77.69 90 ASP A N 1
ATOM 738 C CA . ASP A 1 90 ? -4.167 6.468 10.090 1.00 77.69 90 ASP A CA 1
ATOM 739 C C . ASP A 1 90 ? -2.919 5.586 9.881 1.00 77.69 90 ASP A C 1
ATOM 741 O O . ASP A 1 90 ? -2.652 4.680 10.679 1.00 77.69 90 ASP A O 1
ATOM 745 N N . ASP A 1 91 ? -2.171 5.817 8.797 1.00 71.25 91 ASP A N 1
ATOM 746 C CA . ASP A 1 91 ? -0.852 5.211 8.555 1.00 71.25 91 ASP A CA 1
ATOM 747 C C . ASP A 1 91 ? 0.303 6.098 9.057 1.00 71.25 91 ASP A C 1
ATOM 749 O O . ASP A 1 91 ? 1.466 5.686 9.027 1.00 71.25 91 ASP A O 1
ATOM 753 N N . SER A 1 92 ? -0.009 7.300 9.549 1.00 70.56 92 SER A N 1
ATOM 754 C CA . SER A 1 92 ? 0.942 8.240 10.135 1.00 70.56 92 SER A CA 1
ATOM 755 C C . SER A 1 92 ? 1.232 7.902 11.597 1.00 70.56 92 SER A C 1
ATOM 757 O O . SER A 1 92 ? 0.342 7.709 12.416 1.00 70.56 92 SER A O 1
ATOM 759 N N . THR A 1 93 ? 2.510 7.904 11.971 1.00 56.12 93 THR A N 1
ATOM 760 C CA . THR A 1 93 ? 2.958 7.705 13.362 1.00 56.12 93 THR A CA 1
ATOM 761 C C . THR A 1 93 ? 2.847 8.959 14.234 1.00 56.12 93 THR A C 1
ATOM 763 O O . THR A 1 93 ? 3.422 8.991 15.321 1.00 56.12 93 THR A O 1
ATOM 766 N N . THR A 1 94 ? 2.169 10.012 13.771 1.00 42.06 94 THR A N 1
ATOM 767 C CA . THR A 1 94 ? 2.042 11.255 14.541 1.00 42.06 94 THR A CA 1
ATOM 768 C C . THR A 1 94 ? 0.812 11.154 15.433 1.00 42.06 94 THR A C 1
ATOM 770 O O . THR A 1 94 ? -0.303 11.413 14.998 1.00 42.06 94 THR A O 1
ATOM 773 N N . SER A 1 95 ? 1.054 10.701 16.662 1.00 38.31 95 SER A N 1
ATOM 774 C CA . SER A 1 95 ? 0.144 10.792 17.810 1.00 38.31 95 SER A CA 1
ATOM 775 C C . SER A 1 95 ? -0.331 12.213 18.083 1.00 38.31 95 SER A C 1
ATOM 777 O O . SER A 1 95 ? 0.526 13.119 17.942 1.00 38.31 95 SER A O 1
#

pLDDT: mean 86.53, std 10.62, range [38.31, 97.31]

Secondary structure (DSSP, 8-state):
-----PPPPGGGSTT----HHHHHHHHHHHHHHHHHHHHHHHTT-PPPBPSS----------SS---HHHHHHHTHHHHHHHHHTTSBS-S----

Nearest PDB structures (foldseek):
  8j7a-assembly1_L  TM=2.952E-01  e=9.664E+00  Arabidopsis thaliana

Foldseek 3Di:
DDFDAPQQDPCQQPPHPDDPVVNVVSLVVRLVRLLVRQCVVQPPCRDADDPPDDDDDDDDDDPDDDDVVRRVSSCVSNQVSCCVNRNYVDPDPDD

Mean predicted aligned error: 5.21 Å

Sequence (95 aa):
MRYEFPWPPRALSPNSRAHWRQVARMKANYKEHCGWIIRGEYHDTVPQVRPPVAAQVTFVCDARRRDSDNHMAMLKPMWDALVEMGVLEDDSTTS

Solvent-accessible surface area (backbone atoms only — not comparable to full-atom values): 6051 Å² total; per-residue (Å²): 141,86,84,89,78,80,84,69,63,68,55,49,30,80,88,40,87,59,55,67,70,56,33,54,51,51,42,52,54,49,17,52,53,42,39,53,50,56,40,66,76,37,59,97,60,59,67,68,53,68,83,86,77,86,85,85,86,84,83,92,72,70,97,65,94,69,63,65,68,44,54,58,59,37,41,48,37,48,48,53,21,36,33,75,67,45,33,29,87,65,89,68,89,78,126